Protein AF-A0A069IEC6-F1 (afdb_monomer_lite)

Radius of gyration: 21.56 Å; chains: 1; bounding box: 58×17×37 Å

Sequence (66 aa):
RDITTERLRRGVFTSVPELVDAINEYIAHHNTNPEPFIWTTSARDILQKVIRANRRLSSKQNGTLH

Structure (mmCIF, N/CA/C/O backbone):
data_AF-A0A069IEC6-F1
#
_entry.id   AF-A0A069IEC6-F1
#
loop_
_atom_site.group_PDB
_atom_site.id
_atom_site.type_symbol
_atom_site.label_atom_id
_atom_site.label_alt_id
_atom_site.label_comp_id
_atom_site.label_asym_id
_atom_site.label_entity_id
_atom_site.label_seq_id
_atom_site.pdbx_PDB_ins_code
_atom_site.Cartn_x
_atom_site.Cartn_y
_atom_site.Cartn_z
_atom_site.occupancy
_atom_site.B_iso_or_equiv
_atom_site.auth_seq_id
_atom_site.auth_comp_id
_atom_site.auth_asym_id
_atom_site.auth_atom_id
_atom_site.pdbx_PDB_model_num
ATOM 1 N N . ARG A 1 1 ? -4.994 5.827 -6.339 1.00 69.56 1 ARG A N 1
ATOM 2 C CA . ARG A 1 1 ? -4.829 6.621 -5.081 1.00 69.56 1 ARG A CA 1
ATOM 3 C C . ARG A 1 1 ? -4.467 5.622 -3.973 1.00 69.56 1 ARG A C 1
ATOM 5 O O . ARG A 1 1 ? -4.733 4.447 -4.167 1.00 69.56 1 ARG A O 1
ATOM 12 N N . ASP A 1 2 ? -3.772 6.016 -2.900 1.00 83.38 2 ASP A N 1
ATOM 13 C CA . ASP A 1 2 ? -3.242 5.055 -1.910 1.00 83.38 2 ASP A CA 1
ATOM 14 C C . ASP A 1 2 ? -4.200 4.807 -0.727 1.00 83.38 2 ASP A C 1
ATOM 16 O O . ASP A 1 2 ? -5.055 5.642 -0.414 1.00 83.38 2 ASP A O 1
ATOM 20 N N . ILE A 1 3 ? -4.015 3.679 -0.029 1.00 88.19 3 ILE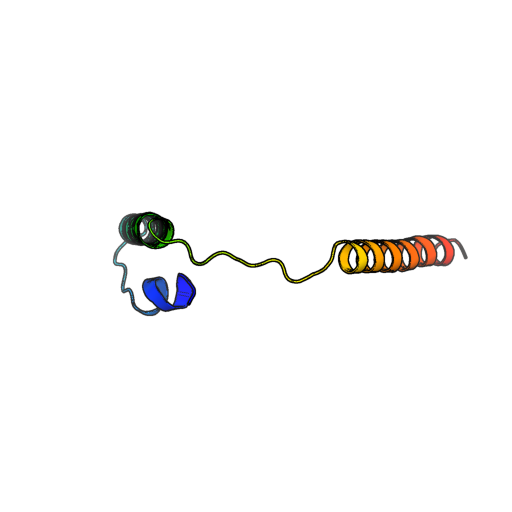 A N 1
ATOM 21 C CA . ILE A 1 3 ? -4.796 3.297 1.164 1.00 88.19 3 ILE A CA 1
ATOM 22 C C . ILE A 1 3 ? -4.820 4.402 2.230 1.00 88.19 3 ILE A C 1
ATOM 24 O O . ILE A 1 3 ? -5.839 4.631 2.888 1.00 88.19 3 ILE A O 1
ATOM 28 N N . THR A 1 4 ? -3.717 5.142 2.364 1.00 87.69 4 THR A N 1
ATOM 29 C CA . THR A 1 4 ? -3.580 6.264 3.294 1.00 87.69 4 THR A CA 1
ATOM 30 C C . THR A 1 4 ? -4.630 7.340 3.035 1.00 87.69 4 THR A C 1
ATOM 32 O O . THR A 1 4 ? -5.251 7.853 3.967 1.00 87.69 4 THR A O 1
ATOM 35 N N . THR A 1 5 ? -4.834 7.696 1.768 1.00 87.75 5 THR A N 1
ATOM 36 C CA . THR A 1 5 ? -5.733 8.779 1.358 1.00 87.75 5 THR A CA 1
ATOM 37 C C . THR A 1 5 ? -7.185 8.321 1.256 1.00 87.75 5 THR A C 1
ATOM 39 O O . THR A 1 5 ? -8.097 9.092 1.569 1.00 87.75 5 THR A O 1
ATOM 42 N N . GLU A 1 6 ? -7.410 7.093 0.791 1.00 85.50 6 GLU A N 1
ATOM 43 C CA . GLU A 1 6 ? -8.754 6.568 0.533 1.00 85.50 6 GLU A CA 1
ATOM 44 C C . GLU A 1 6 ? -9.424 6.012 1.786 1.00 85.50 6 GLU A C 1
ATOM 46 O O . GLU A 1 6 ? -10.619 6.235 1.976 1.00 85.50 6 GLU A O 1
ATOM 51 N N . ARG A 1 7 ? -8.665 5.346 2.664 1.00 87.44 7 ARG A N 1
ATOM 52 C CA . ARG A 1 7 ? -9.217 4.653 3.834 1.00 87.44 7 ARG A CA 1
ATOM 53 C C . ARG A 1 7 ? -8.789 5.280 5.155 1.00 87.44 7 ARG A C 1
ATOM 55 O O . ARG A 1 7 ? -9.644 5.560 5.988 1.00 87.44 7 ARG A O 1
ATOM 62 N N . LEU A 1 8 ? -7.496 5.545 5.347 1.00 90.12 8 LEU A N 1
ATOM 63 C CA . LEU A 1 8 ? -6.965 5.879 6.678 1.00 90.12 8 LEU A CA 1
ATOM 64 C C . LEU A 1 8 ? -7.225 7.328 7.105 1.00 90.12 8 LEU A C 1
ATOM 66 O O . LEU A 1 8 ? -7.668 7.565 8.220 1.00 90.12 8 LEU A O 1
ATOM 70 N N . ARG A 1 9 ? -7.001 8.312 6.227 1.00 90.50 9 ARG A N 1
ATOM 71 C CA . ARG A 1 9 ? -7.222 9.738 6.548 1.00 90.50 9 ARG A CA 1
ATOM 72 C C . ARG A 1 9 ? -8.692 10.140 6.658 1.00 90.50 9 ARG A C 1
ATOM 74 O O . ARG A 1 9 ? -8.989 11.194 7.209 1.00 90.50 9 ARG A O 1
ATOM 81 N N . ARG A 1 10 ? -9.589 9.347 6.071 1.00 87.75 10 ARG A N 1
ATOM 82 C CA . ARG A 1 10 ? -11.038 9.597 6.055 1.00 87.75 10 ARG A CA 1
ATOM 83 C C . ARG A 1 10 ? -11.782 8.800 7.126 1.00 87.75 10 ARG A C 1
ATOM 85 O O . ARG A 1 10 ? -12.933 9.114 7.403 1.00 87.75 10 ARG A O 1
ATOM 92 N N . GLY A 1 11 ? -11.147 7.768 7.680 1.00 86.62 11 GLY A N 1
ATOM 93 C CA . GLY A 1 11 ? -11.713 6.932 8.727 1.00 86.62 11 GLY A CA 1
ATOM 94 C C . GLY A 1 11 ? -11.501 7.535 10.112 1.00 86.62 11 GLY A C 1
ATOM 95 O O . GLY A 1 11 ? -10.464 8.134 10.394 1.00 86.62 11 GLY A O 1
ATOM 96 N N . VAL A 1 12 ? -12.485 7.342 10.981 1.00 90.88 12 VAL A N 1
ATOM 97 C CA . VAL A 1 12 ? -12.338 7.495 12.429 1.00 90.88 12 VAL A CA 1
ATOM 98 C C . VAL A 1 12 ? -12.465 6.093 13.001 1.00 90.88 12 VAL A C 1
ATOM 100 O O . VAL A 1 12 ? -13.449 5.422 12.711 1.00 90.88 12 VAL A O 1
ATOM 103 N N . PHE A 1 13 ? -11.470 5.653 13.768 1.00 94.88 13 PHE A N 1
ATOM 104 C CA . PHE A 1 13 ? -11.428 4.309 14.340 1.00 94.88 13 PHE A CA 1
ATOM 105 C C . PHE A 1 13 ? -11.441 4.424 15.859 1.00 94.88 13 PHE A C 1
ATOM 107 O O . PHE A 1 13 ? -10.651 5.164 16.447 1.00 94.88 13 PHE A O 1
ATOM 114 N N . THR A 1 14 ? -12.349 3.700 16.491 1.00 94.25 14 THR A N 1
ATOM 115 C CA . THR A 1 14 ? -12.527 3.657 17.945 1.00 94.25 14 THR A CA 1
ATOM 116 C C . THR A 1 14 ? -11.641 2.607 18.608 1.00 94.25 14 THR A C 1
ATOM 118 O O . THR A 1 14 ? -11.451 2.635 19.824 1.00 94.25 14 THR A O 1
ATOM 121 N N . SER A 1 15 ? -11.062 1.694 17.820 1.00 96.69 15 SER A N 1
ATOM 122 C CA . SER A 1 15 ? -10.169 0.647 18.310 1.00 96.69 15 SER A CA 1
ATOM 123 C C . SER A 1 15 ? -9.154 0.179 17.256 1.00 96.69 15 SER A C 1
ATOM 125 O O . SER A 1 15 ? -9.323 0.392 16.055 1.00 96.69 15 SER A O 1
ATOM 127 N N . VAL A 1 16 ? -8.084 -0.485 17.708 1.00 96.25 16 VAL A N 1
ATOM 128 C CA . VAL A 1 16 ? -7.083 -1.097 16.813 1.00 96.25 16 VAL A CA 1
ATOM 129 C C . VAL A 1 16 ? -7.673 -2.241 15.973 1.00 96.25 16 VAL A C 1
ATOM 131 O O . VAL A 1 16 ? -7.391 -2.261 14.778 1.00 96.25 16 VAL A O 1
ATOM 134 N N . PRO A 1 17 ? -8.497 -3.161 16.520 1.00 97.50 17 PRO A N 1
ATOM 135 C CA . PRO A 1 17 ? -9.150 -4.188 15.706 1.00 97.50 17 PRO A CA 1
ATOM 136 C C . PRO A 1 17 ? -9.979 -3.602 14.559 1.00 97.50 17 PRO A C 1
ATOM 138 O O . PRO A 1 17 ? -9.838 -4.042 13.425 1.00 97.50 17 PRO A O 1
ATOM 141 N N . GLU A 1 18 ? -10.742 -2.538 14.821 1.00 95.75 18 GLU A N 1
ATOM 142 C CA . GLU A 1 18 ? -11.536 -1.859 13.789 1.00 95.75 18 GLU A CA 1
ATOM 143 C C . GLU A 1 18 ? -10.661 -1.293 12.654 1.00 95.75 18 GLU A C 1
ATOM 145 O O . GLU A 1 18 ? -10.998 -1.411 11.476 1.00 95.75 18 GLU A O 1
ATOM 150 N N . LEU A 1 19 ? -9.503 -0.716 12.990 1.00 95.44 19 LEU A N 1
ATOM 151 C CA . LEU A 1 19 ? -8.530 -0.255 11.997 1.00 95.44 19 LEU A CA 1
ATOM 152 C C . LEU A 1 19 ? -7.967 -1.418 11.162 1.00 95.44 19 LEU A C 1
ATOM 154 O O . LEU A 1 19 ? -7.812 -1.286 9.947 1.00 95.44 19 LEU A O 1
ATOM 158 N N . VAL A 1 20 ? -7.648 -2.546 11.801 1.00 96.69 20 VAL A N 1
ATOM 159 C CA . VAL A 1 20 ? -7.122 -3.738 11.118 1.00 96.69 20 VAL A CA 1
A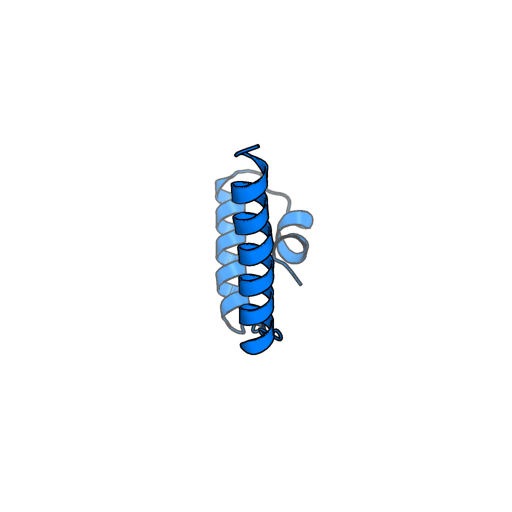TOM 160 C C . VAL A 1 20 ? -8.149 -4.287 10.128 1.00 96.69 20 VAL A C 1
ATOM 162 O O . VAL A 1 20 ? -7.802 -4.545 8.974 1.00 96.69 20 VAL A O 1
ATOM 165 N N . ASP A 1 21 ? -9.411 -4.390 10.535 1.00 95.88 21 ASP A N 1
ATOM 166 C CA . ASP A 1 21 ? -10.495 -4.856 9.668 1.00 95.88 21 ASP A CA 1
ATOM 167 C C . ASP A 1 21 ? -10.697 -3.920 8.473 1.00 95.88 21 ASP A C 1
ATOM 169 O O . ASP A 1 21 ? -10.763 -4.375 7.330 1.00 95.88 21 ASP A O 1
ATOM 173 N N . ALA A 1 22 ? -10.679 -2.604 8.704 1.00 94.25 22 ALA A N 1
ATOM 174 C CA . ALA A 1 22 ? -10.793 -1.609 7.642 1.00 94.25 22 ALA A CA 1
ATOM 175 C C . ALA A 1 22 ? -9.645 -1.671 6.616 1.00 94.25 22 ALA A C 1
ATOM 177 O O . ALA A 1 22 ? -9.865 -1.394 5.432 1.00 94.25 22 ALA A O 1
ATOM 178 N N . ILE A 1 23 ? -8.427 -2.018 7.053 1.00 94.75 23 ILE A N 1
ATOM 179 C CA . ILE A 1 23 ? -7.272 -2.243 6.171 1.00 94.75 23 ILE A CA 1
ATOM 180 C C . ILE A 1 23 ? -7.466 -3.524 5.354 1.00 94.75 23 ILE A C 1
ATOM 182 O O . ILE A 1 23 ? -7.270 -3.503 4.139 1.00 94.75 23 ILE A O 1
ATOM 186 N N . ASN A 1 24 ? -7.866 -4.623 5.997 1.00 95.44 24 ASN A N 1
ATOM 187 C CA . ASN A 1 24 ? -8.081 -5.907 5.327 1.00 95.44 24 ASN A CA 1
ATOM 188 C C . ASN A 1 24 ? -9.183 -5.815 4.265 1.00 95.44 24 ASN A C 1
ATOM 190 O O . ASN A 1 24 ? -9.000 -6.280 3.140 1.00 95.44 24 ASN A O 1
ATOM 194 N N . GLU A 1 25 ? -10.293 -5.158 4.597 1.00 93.81 25 GLU A N 1
ATOM 195 C CA . GLU A 1 25 ? -11.397 -4.880 3.681 1.00 93.81 25 GLU A CA 1
ATOM 196 C C . GLU A 1 25 ? -10.923 -4.051 2.479 1.00 93.81 25 GLU A C 1
ATOM 198 O O . GLU A 1 25 ? -11.182 -4.415 1.330 1.00 93.81 25 GLU A O 1
ATOM 203 N N . TYR A 1 26 ? -10.155 -2.980 2.719 1.00 91.75 26 TYR A N 1
ATOM 204 C CA . TYR A 1 26 ? -9.581 -2.182 1.636 1.00 91.75 26 TYR A CA 1
ATOM 205 C C . TYR A 1 26 ? -8.704 -3.032 0.712 1.00 91.75 26 TYR A C 1
ATOM 207 O O . TYR A 1 26 ? -8.859 -2.953 -0.503 1.00 91.75 26 TYR A O 1
ATOM 215 N N . ILE A 1 27 ? -7.804 -3.856 1.261 1.00 91.00 27 ILE A N 1
ATOM 216 C CA . ILE A 1 27 ? -6.921 -4.720 0.464 1.00 91.00 27 ILE A CA 1
ATOM 217 C C . ILE A 1 27 ? -7.748 -5.698 -0.375 1.00 91.00 27 ILE A C 1
ATOM 219 O O . ILE A 1 27 ? -7.487 -5.843 -1.568 1.00 91.00 27 ILE A O 1
ATOM 223 N N . ALA A 1 28 ? -8.758 -6.338 0.222 1.00 92.81 28 ALA A N 1
ATOM 224 C CA . ALA A 1 28 ? -9.626 -7.277 -0.478 1.00 92.81 28 ALA A CA 1
ATOM 225 C C . ALA A 1 28 ? -10.335 -6.606 -1.662 1.00 92.81 28 ALA A C 1
ATOM 227 O O . ALA A 1 28 ? -10.257 -7.114 -2.779 1.00 92.81 28 ALA A O 1
ATOM 228 N N . HIS A 1 29 ? -10.947 -5.437 -1.449 1.00 89.75 29 HIS A N 1
ATOM 229 C CA . HIS A 1 29 ? -11.609 -4.687 -2.517 1.00 89.75 29 HIS A CA 1
ATOM 230 C C . HIS A 1 29 ? -10.626 -4.180 -3.574 1.00 89.75 29 HIS A C 1
ATOM 232 O O . HIS A 1 29 ? -10.868 -4.358 -4.767 1.00 89.75 29 HIS A O 1
ATOM 238 N N . HIS A 1 30 ? -9.504 -3.592 -3.163 1.00 87.44 30 HIS A N 1
ATOM 239 C CA . HIS A 1 30 ? -8.510 -3.018 -4.069 1.00 87.44 30 HIS A CA 1
ATOM 240 C C . HIS A 1 30 ? -7.846 -4.086 -4.952 1.00 87.44 30 HIS A C 1
ATOM 242 O O . HIS A 1 30 ? -7.533 -3.831 -6.112 1.00 87.44 30 HIS A O 1
ATOM 248 N N . ASN A 1 31 ? -7.707 -5.313 -4.445 1.00 87.50 31 ASN A N 1
ATOM 249 C CA . ASN A 1 31 ? -7.161 -6.436 -5.204 1.00 87.50 31 ASN A CA 1
ATOM 250 C C . ASN A 1 31 ? -8.156 -7.066 -6.195 1.00 87.50 31 ASN A C 1
ATOM 252 O O . ASN A 1 31 ? -7.722 -7.846 -7.040 1.00 87.50 31 ASN A O 1
ATOM 256 N N . THR A 1 32 ? -9.462 -6.763 -6.129 1.00 89.88 32 THR A N 1
ATOM 257 C CA . THR A 1 32 ? -10.439 -7.313 -7.099 1.00 89.88 32 THR A CA 1
ATOM 258 C C . THR A 1 32 ? -10.256 -6.756 -8.512 1.00 89.88 32 THR A C 1
ATOM 260 O O . THR A 1 32 ? -10.507 -7.461 -9.485 1.00 89.88 32 THR A O 1
ATOM 263 N N . ASN A 1 33 ? -9.784 -5.515 -8.633 1.00 83.56 33 ASN A N 1
ATOM 264 C CA . ASN A 1 33 ? -9.397 -4.898 -9.897 1.00 83.56 33 ASN A CA 1
ATOM 265 C C . ASN A 1 33 ? -8.101 -4.107 -9.676 1.00 83.56 33 ASN A C 1
ATOM 267 O O . ASN A 1 33 ? -8.152 -2.892 -9.464 1.00 83.56 33 ASN A O 1
ATOM 271 N N . PRO A 1 34 ? -6.951 -4.798 -9.641 1.00 81.44 34 PRO A N 1
ATOM 272 C CA . PRO A 1 34 ? -5.707 -4.183 -9.222 1.00 81.44 34 PRO A CA 1
ATOM 273 C C . PRO A 1 34 ? -5.257 -3.162 -10.263 1.00 81.44 34 PRO A C 1
ATOM 275 O O . PRO A 1 34 ? -5.123 -3.484 -11.444 1.00 81.44 34 PRO A O 1
ATOM 278 N N . GLU A 1 35 ? -4.969 -1.940 -9.821 1.00 78.44 35 GLU A N 1
ATOM 279 C CA . GLU A 1 35 ? -4.231 -0.984 -10.640 1.00 78.44 35 GLU A CA 1
ATOM 280 C C . GLU A 1 35 ? -2.763 -1.448 -10.670 1.00 78.44 35 GLU A C 1
ATOM 282 O O . GLU A 1 35 ? -2.094 -1.433 -9.629 1.00 78.44 35 GLU A O 1
ATOM 287 N N . PRO A 1 36 ? -2.242 -1.942 -11.810 1.00 78.12 36 PRO A N 1
ATOM 288 C CA . PRO A 1 36 ? -0.921 -2.541 -11.828 1.00 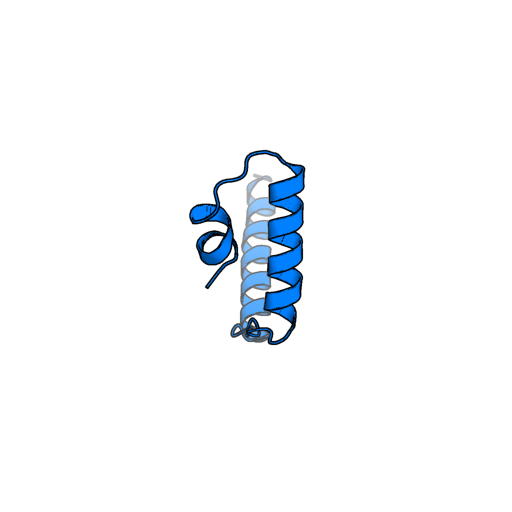78.12 36 PRO A CA 1
ATOM 289 C C . PRO A 1 36 ? 0.126 -1.463 -11.570 1.00 78.12 36 PRO A C 1
ATOM 291 O O . PRO A 1 36 ? 0.164 -0.437 -12.252 1.00 78.12 36 PRO A O 1
ATOM 294 N N . PHE A 1 37 ? 1.043 -1.719 -10.639 1.00 75.06 37 PHE A N 1
ATOM 295 C CA . PHE A 1 37 ? 2.249 -0.911 -10.557 1.00 75.06 37 PHE A CA 1
ATOM 296 C C . PHE A 1 37 ? 3.136 -1.229 -11.765 1.00 75.06 37 PHE A C 1
ATOM 298 O O . PHE A 1 37 ? 3.818 -2.255 -11.808 1.00 75.06 37 PHE A O 1
ATOM 305 N N . ILE A 1 38 ? 3.110 -0.355 -12.770 1.00 78.50 38 ILE A N 1
ATOM 306 C CA . ILE A 1 38 ? 3.929 -0.519 -13.967 1.00 78.50 38 ILE A CA 1
ATOM 307 C C . ILE A 1 38 ? 5.356 -0.087 -13.648 1.00 78.50 38 ILE A C 1
ATOM 309 O O . ILE A 1 38 ? 5.654 1.091 -13.445 1.00 78.50 38 ILE A O 1
ATOM 313 N N . TRP A 1 39 ? 6.266 -1.055 -13.650 1.00 79.44 39 TRP A N 1
ATOM 314 C CA . TRP A 1 39 ? 7.689 -0.778 -13.557 1.00 79.44 39 TRP A CA 1
ATOM 315 C C . TRP A 1 39 ? 8.194 -0.172 -14.877 1.00 79.44 39 TRP A C 1
ATOM 317 O O . TRP A 1 39 ? 8.378 -0.872 -15.868 1.00 79.44 39 TRP A O 1
ATOM 327 N N . THR A 1 40 ? 8.422 1.143 -14.899 1.00 83.25 40 THR A N 1
ATOM 328 C CA . THR A 1 40 ? 8.882 1.881 -16.096 1.00 83.25 40 THR A CA 1
ATOM 329 C C . THR A 1 40 ? 10.398 1.882 -16.279 1.00 83.25 40 THR A C 1
ATOM 331 O O . THR A 1 40 ? 10.900 2.269 -17.332 1.00 83.25 40 THR A O 1
ATOM 334 N N . THR A 1 41 ? 11.154 1.477 -15.257 1.00 86.38 41 THR A N 1
ATOM 335 C CA . THR A 1 41 ? 12.619 1.503 -15.299 1.00 86.38 41 THR A CA 1
ATOM 336 C C . THR A 1 41 ? 13.126 0.312 -16.109 1.00 86.38 41 THR A C 1
ATOM 338 O O . THR A 1 41 ? 12.880 -0.839 -15.754 1.00 86.38 41 THR A O 1
ATOM 341 N N . SER A 1 42 ? 13.866 0.563 -17.187 1.00 87.56 42 SER A N 1
ATOM 342 C CA . SER A 1 42 ? 14.388 -0.528 -18.009 1.00 87.56 42 SER A CA 1
ATOM 343 C C . SER A 1 42 ? 15.418 -1.364 -17.237 1.00 87.56 42 SER A C 1
ATOM 345 O O . SER A 1 42 ? 16.080 -0.878 -16.315 1.00 87.56 42 SER A O 1
ATOM 347 N N . ALA A 1 43 ? 15.627 -2.620 -17.647 1.00 88.00 43 ALA A N 1
ATOM 348 C CA . ALA A 1 43 ? 16.689 -3.459 -17.081 1.00 88.00 43 ALA A CA 1
ATOM 349 C C . ALA A 1 43 ? 18.070 -2.775 -17.163 1.00 88.00 43 ALA A C 1
ATOM 351 O O . ALA A 1 43 ? 18.879 -2.866 -16.239 1.00 88.00 43 ALA A O 1
ATOM 352 N N . ARG A 1 44 ? 18.315 -2.013 -18.238 1.00 90.62 44 ARG A N 1
ATOM 353 C CA . ARG A 1 44 ? 19.534 -1.217 -18.420 1.00 90.62 44 ARG A CA 1
ATOM 354 C C . ARG A 1 44 ? 19.687 -0.155 -17.332 1.00 90.62 44 ARG A C 1
ATOM 356 O O . ARG A 1 44 ? 20.781 -0.004 -16.792 1.00 90.62 44 ARG A O 1
ATOM 363 N N . ASP A 1 45 ? 18.615 0.550 -16.989 1.00 92.56 45 ASP A N 1
ATOM 364 C CA . ASP A 1 45 ? 18.643 1.608 -15.974 1.00 92.56 45 ASP A CA 1
ATOM 365 C C . ASP A 1 45 ? 18.895 1.042 -14.571 1.00 92.56 45 ASP A C 1
ATOM 367 O O . ASP A 1 45 ? 19.626 1.641 -13.775 1.00 92.56 45 ASP A O 1
ATOM 371 N N . ILE A 1 46 ? 18.357 -0.149 -14.282 1.00 90.94 46 ILE A N 1
ATOM 372 C CA . ILE A 1 46 ? 18.655 -0.891 -13.048 1.00 90.94 46 ILE A CA 1
ATOM 373 C C . ILE A 1 46 ? 20.151 -1.213 -12.988 1.00 90.94 46 ILE A C 1
ATOM 375 O O . ILE A 1 46 ? 20.818 -0.875 -12.008 1.00 90.94 46 ILE A O 1
ATOM 379 N N . LEU A 1 47 ? 20.704 -1.798 -14.055 1.00 93.56 47 LEU A N 1
ATOM 380 C CA . LEU A 1 47 ? 22.124 -2.151 -14.119 1.00 93.56 47 LEU A CA 1
ATOM 381 C C . LEU A 1 47 ? 23.026 -0.917 -13.983 1.00 93.56 47 LEU A C 1
ATOM 383 O O . LEU A 1 47 ? 24.017 -0.952 -13.254 1.00 93.56 47 LEU A O 1
ATOM 387 N N . GLN A 1 48 ? 22.671 0.206 -14.611 1.00 94.81 48 GLN A N 1
ATOM 388 C CA . GLN A 1 48 ? 23.425 1.452 -14.463 1.00 94.81 48 GLN A CA 1
ATOM 389 C C . GLN A 1 48 ? 23.398 1.995 -13.029 1.00 94.81 48 GLN A C 1
ATOM 391 O O . GLN A 1 48 ? 24.431 2.470 -12.540 1.00 94.81 48 GLN A O 1
ATOM 396 N N . LYS A 1 49 ? 22.257 1.907 -12.330 1.00 92.69 49 LYS A N 1
ATOM 397 C CA . LYS A 1 49 ? 22.164 2.271 -10.906 1.00 92.69 49 LYS A CA 1
ATOM 398 C C . LYS A 1 49 ? 23.061 1.383 -10.042 1.00 92.69 49 LYS A C 1
ATOM 400 O O . LYS A 1 49 ? 23.803 1.920 -9.219 1.00 92.69 49 LYS A O 1
ATOM 405 N N . VAL A 1 50 ? 23.055 0.069 -10.272 1.00 93.06 50 VAL A N 1
ATOM 406 C CA . VAL A 1 50 ? 23.915 -0.891 -9.556 1.00 93.06 50 VAL A CA 1
ATOM 407 C C . VAL A 1 50 ? 25.397 -0.581 -9.784 1.00 93.06 50 VAL A C 1
ATOM 409 O O . VAL A 1 50 ? 26.151 -0.439 -8.823 1.00 93.06 50 VAL A O 1
ATOM 412 N N . ILE A 1 51 ? 25.817 -0.370 -11.037 1.00 93.38 51 ILE A N 1
ATOM 413 C CA . ILE A 1 51 ? 27.206 -0.011 -11.371 1.00 93.38 51 ILE A CA 1
ATOM 414 C C . ILE A 1 51 ? 27.620 1.287 -10.667 1.00 93.38 51 ILE A C 1
ATOM 416 O O . 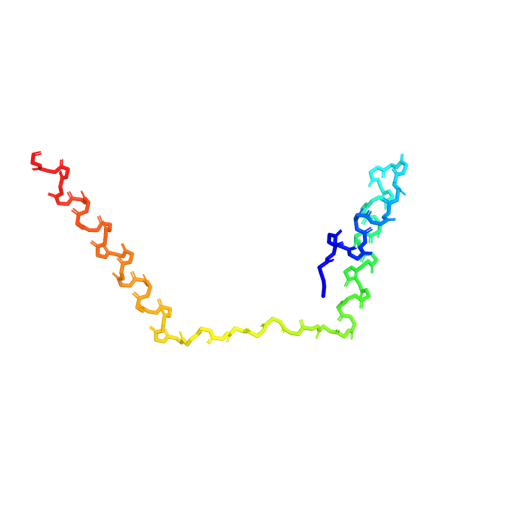ILE A 1 51 ? 28.708 1.366 -10.095 1.00 93.38 51 ILE A O 1
ATOM 420 N N . ARG A 1 52 ? 26.763 2.317 -10.679 1.00 92.94 52 ARG A N 1
ATOM 421 C CA . ARG A 1 52 ? 27.043 3.595 -10.008 1.00 92.94 52 ARG A CA 1
ATOM 422 C C . ARG A 1 52 ? 27.194 3.420 -8.495 1.00 92.94 52 ARG A C 1
ATOM 424 O O . ARG A 1 52 ? 28.099 4.020 -7.915 1.00 92.94 52 ARG A O 1
ATOM 431 N N . ALA A 1 53 ? 26.329 2.624 -7.870 1.00 93.06 53 ALA A N 1
ATOM 432 C CA . ALA A 1 53 ? 26.406 2.326 -6.443 1.00 93.06 53 ALA A CA 1
ATOM 433 C C . ALA A 1 53 ? 27.716 1.600 -6.099 1.00 93.06 53 ALA A C 1
ATOM 435 O O . ALA A 1 53 ? 28.453 2.058 -5.226 1.00 93.06 53 ALA A O 1
ATOM 436 N N . ASN A 1 54 ? 28.067 0.560 -6.858 1.00 91.75 54 ASN A N 1
ATOM 437 C CA . ASN A 1 54 ? 29.298 -0.206 -6.656 1.00 91.75 54 ASN A CA 1
ATOM 438 C C . ASN A 1 54 ? 30.557 0.649 -6.839 1.00 91.75 54 ASN A C 1
ATOM 440 O O . ASN A 1 54 ? 31.470 0.564 -6.023 1.00 91.75 54 ASN A O 1
ATOM 444 N N . ARG A 1 55 ? 30.593 1.540 -7.843 1.00 90.81 55 ARG A N 1
ATOM 445 C CA . ARG A 1 55 ? 31.707 2.491 -8.021 1.00 90.81 55 ARG A CA 1
ATOM 446 C C . ARG A 1 55 ? 31.896 3.388 -6.800 1.00 90.81 55 ARG A C 1
ATOM 448 O O . ARG A 1 55 ? 33.025 3.562 -6.361 1.00 90.81 55 ARG A O 1
ATOM 455 N N . ARG A 1 56 ? 30.807 3.927 -6.238 1.00 87.00 56 ARG A N 1
ATOM 456 C CA . ARG A 1 56 ? 30.862 4.769 -5.028 1.00 87.00 56 ARG A CA 1
ATOM 457 C C . ARG A 1 56 ? 31.300 3.995 -3.787 1.00 87.00 56 ARG A C 1
ATOM 459 O O . ARG A 1 56 ? 31.945 4.567 -2.916 1.00 87.00 56 ARG A O 1
ATOM 466 N N . LEU A 1 57 ? 30.911 2.729 -3.670 1.00 88.06 57 LEU A N 1
ATOM 467 C CA . LEU A 1 57 ? 31.287 1.886 -2.533 1.00 88.06 57 LEU A CA 1
ATOM 468 C C . LEU A 1 57 ? 32.757 1.462 -2.615 1.00 88.06 57 LEU A C 1
ATOM 470 O O . LEU A 1 57 ? 33.490 1.616 -1.643 1.00 88.06 57 LEU A O 1
ATOM 474 N N . SER A 1 58 ? 33.210 1.025 -3.790 1.00 77.25 58 SER A N 1
ATOM 475 C CA . SER A 1 58 ? 34.611 0.666 -4.024 1.00 77.25 58 SER A CA 1
ATOM 476 C C . SER A 1 58 ? 35.542 1.880 -3.909 1.00 77.25 58 SER A C 1
ATOM 478 O O . SER A 1 58 ? 36.594 1.789 -3.281 1.00 77.25 58 SER A O 1
ATOM 480 N N . SER A 1 59 ? 35.135 3.059 -4.399 1.00 64.00 59 SER A N 1
ATOM 481 C CA . SER A 1 59 ? 35.921 4.285 -4.207 1.00 64.00 59 SER A CA 1
ATOM 482 C C . SER A 1 59 ? 36.041 4.688 -2.734 1.00 64.00 59 SER A C 1
ATOM 484 O O . SER A 1 59 ? 37.053 5.261 -2.347 1.00 64.00 59 SER A O 1
ATOM 486 N N . LYS A 1 60 ? 35.027 4.394 -1.903 1.00 59.81 60 LYS A N 1
ATOM 487 C CA . LYS A 1 60 ? 35.082 4.642 -0.453 1.00 59.81 60 LYS A CA 1
ATOM 488 C C . LYS A 1 60 ? 36.044 3.689 0.257 1.00 59.81 60 LYS A C 1
ATOM 490 O O . LYS A 1 60 ? 36.776 4.149 1.121 1.00 59.81 60 LY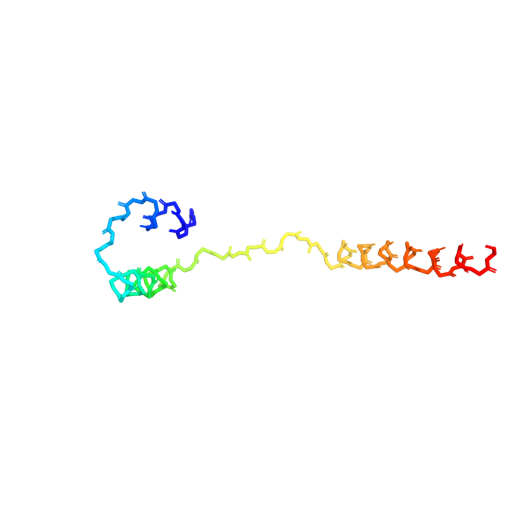S A O 1
ATOM 495 N N . GLN A 1 61 ? 36.099 2.413 -0.135 1.00 56.72 61 GLN A N 1
ATOM 496 C CA . GLN A 1 61 ? 37.067 1.452 0.420 1.00 56.72 61 GLN A CA 1
ATOM 497 C C . GLN A 1 61 ? 38.521 1.871 0.144 1.00 56.72 61 GLN A C 1
ATOM 499 O O . GLN A 1 61 ? 39.359 1.772 1.034 1.00 56.72 61 GLN A O 1
ATOM 504 N N . ASN A 1 62 ? 38.804 2.426 -1.038 1.00 52.81 62 ASN A N 1
ATOM 505 C CA . ASN A 1 62 ? 40.144 2.918 -1.386 1.00 52.81 62 ASN A CA 1
ATOM 506 C C . ASN A 1 62 ? 40.525 4.242 -0.691 1.00 52.81 62 ASN A C 1
ATOM 508 O O . ASN A 1 62 ? 41.703 4.573 -0.639 1.00 52.81 62 ASN A O 1
ATOM 512 N N . GLY A 1 63 ? 39.556 5.003 -0.167 1.00 52.69 63 GLY A N 1
ATOM 513 C CA . GLY A 1 63 ? 39.795 6.258 0.562 1.00 52.69 63 GLY A CA 1
ATOM 514 C C . GLY A 1 63 ? 39.945 6.100 2.079 1.00 52.69 63 GLY A C 1
ATOM 515 O O . GLY A 1 63 ? 40.305 7.058 2.746 1.00 52.69 63 GLY A O 1
ATOM 516 N N . THR A 1 64 ? 39.651 4.922 2.638 1.00 51.59 64 THR A N 1
ATOM 517 C CA . THR A 1 64 ? 39.839 4.609 4.073 1.00 51.59 64 THR A CA 1
ATOM 518 C C . THR A 1 64 ? 41.194 3.939 4.353 1.00 51.59 64 THR A C 1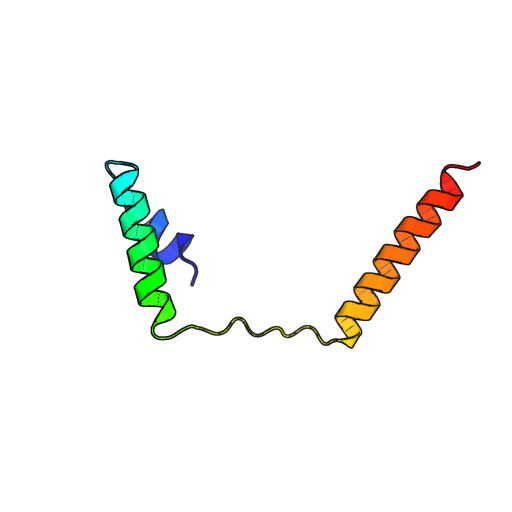
ATOM 520 O O . THR A 1 64 ? 41.529 3.683 5.503 1.00 51.59 64 THR A O 1
ATOM 523 N N . LEU A 1 65 ? 41.982 3.660 3.309 1.00 48.66 65 LEU A N 1
ATOM 524 C CA . LEU A 1 65 ? 43.306 3.032 3.393 1.00 48.66 65 LEU A CA 1
ATOM 525 C C . LEU A 1 65 ? 44.465 4.029 3.220 1.00 48.66 65 LEU A C 1
ATOM 527 O O . LEU A 1 65 ? 45.576 3.609 2.900 1.00 48.66 65 LEU A O 1
ATOM 531 N N . HIS A 1 66 ? 44.221 5.327 3.412 1.00 42.19 66 HIS A N 1
ATOM 532 C CA . HIS A 1 66 ? 45.248 6.359 3.293 1.00 42.19 66 HIS A CA 1
ATOM 533 C C . HIS A 1 66 ? 45.189 7.376 4.428 1.00 42.19 66 HIS A C 1
ATOM 535 O O . HIS A 1 66 ? 44.061 7.705 4.860 1.00 42.19 66 HIS A O 1
#

pLDDT: mean 84.82, std 13.09, range [42.19, 97.5]

Secondary structure (DSSP, 8-state):
--HIIIIITT---SSHHHHHHHHHHHHHHHHHS-------S-HHHHHHHHHHHHHHHHHHHHHS--

Foldseek 3Di:
DDCCVPQVVPDDDPDPVRVVVSVVVCVVVCVVDPPDPDDPQDPVNVVVVVVVVVVVVVVVVVVVVD